Protein AF-A0AAJ1PX80-F1 (afdb_monomer_lite)

Radius of gyration: 14.11 Å; chains: 1; bounding box: 40×23×33 Å

Sequence (84 aa):
VENEDSPQEVKDFLAKYREAYQSEPDMFSALAYDAANLAFDAIERAGTTDGEAVQKALAETKDFTGVTGNFSMDEKHNPSKTVF

Foldseek 3Di:
DDDPPQDPQLVVVQVVCCVVPVDGDDPVNQVVQLVVVLQVQLCVVLVHPDPVSSVVSLQQAAQDQGSQGTFGADPVRDTDGDHD

Structure (mmCIF, N/CA/C/O backbone):
data_AF-A0AAJ1PX80-F1
#
_entry.id   AF-A0AAJ1PX80-F1
#
loop_
_atom_site.group_PDB
_atom_site.id
_atom_site.type_symbol
_atom_site.label_atom_id
_atom_site.label_alt_id
_atom_site.label_comp_id
_atom_site.label_asym_id
_atom_site.label_entity_id
_atom_site.label_seq_id
_atom_site.pdbx_PDB_ins_code
_atom_site.Cartn_x
_atom_site.Cartn_y
_atom_site.Cartn_z
_atom_site.occupancy
_atom_site.B_iso_or_equiv
_atom_site.auth_seq_id
_atom_site.auth_comp_id
_atom_site.auth_asym_id
_atom_site.auth_atom_id
_atom_site.pdbx_PDB_model_num
ATOM 1 N N . VAL A 1 1 ? 15.911 3.842 -10.716 1.00 60.38 1 VAL A N 1
ATOM 2 C CA . VAL A 1 1 ? 14.634 3.181 -10.357 1.00 60.38 1 VAL A CA 1
ATOM 3 C C . VAL A 1 1 ? 14.901 1.761 -9.871 1.00 60.38 1 VAL A C 1
ATOM 5 O O . VAL A 1 1 ? 14.294 1.370 -8.893 1.00 60.38 1 VAL A O 1
ATOM 8 N N . GLU A 1 2 ? 15.877 1.051 -10.447 1.00 70.00 2 GLU A N 1
ATOM 9 C CA . GLU A 1 2 ? 16.399 -0.223 -9.927 1.00 70.00 2 GLU A CA 1
ATOM 10 C C . GLU A 1 2 ? 17.933 -0.150 -9.841 1.00 70.00 2 GLU A C 1
ATOM 12 O O . GLU A 1 2 ? 18.570 0.399 -10.742 1.00 70.00 2 GLU A O 1
ATOM 17 N N . ASN A 1 3 ? 18.519 -0.650 -8.754 1.00 78.19 3 ASN A N 1
ATOM 18 C CA . ASN A 1 3 ? 19.959 -0.85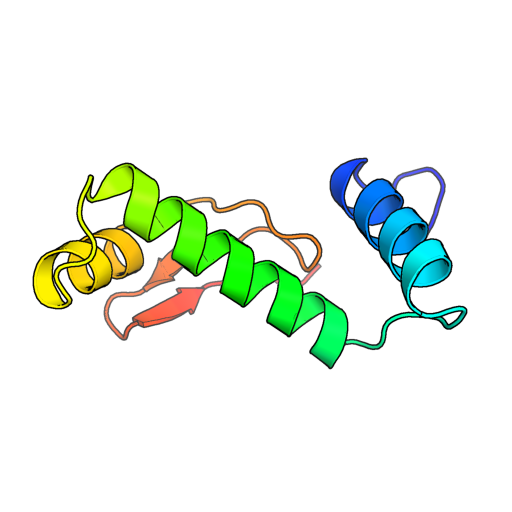2 -8.573 1.00 78.19 3 ASN A CA 1
ATOM 19 C C . ASN A 1 3 ? 20.213 -2.093 -7.692 1.00 78.19 3 ASN A C 1
ATOM 21 O O . ASN A 1 3 ? 19.273 -2.715 -7.192 1.00 78.19 3 ASN A O 1
ATOM 25 N N . GLU A 1 4 ? 21.480 -2.465 -7.502 1.00 76.19 4 GLU A N 1
ATOM 26 C CA . GLU A 1 4 ? 21.853 -3.657 -6.724 1.00 76.19 4 GLU A CA 1
ATOM 27 C C . GLU A 1 4 ? 21.326 -3.611 -5.280 1.00 76.19 4 GLU A C 1
ATOM 29 O O . GLU A 1 4 ? 20.900 -4.644 -4.761 1.00 76.19 4 GLU A O 1
ATOM 34 N N . ASP A 1 5 ? 21.230 -2.415 -4.697 1.00 83.12 5 ASP A N 1
ATOM 35 C CA . ASP A 1 5 ? 20.744 -2.175 -3.332 1.00 83.12 5 ASP A CA 1
ATOM 36 C C . ASP A 1 5 ? 19.212 -2.097 -3.214 1.00 83.12 5 ASP A C 1
ATOM 38 O O . ASP A 1 5 ? 18.679 -1.944 -2.114 1.00 83.12 5 ASP A O 1
ATOM 42 N N . SER A 1 6 ? 18.474 -2.183 -4.327 1.00 85.81 6 SER A N 1
ATOM 43 C CA . SER A 1 6 ? 17.011 -2.096 -4.294 1.00 85.81 6 SER A CA 1
ATOM 44 C C . SER A 1 6 ? 16.407 -3.285 -3.526 1.00 85.81 6 SER A C 1
ATOM 46 O O . SER A 1 6 ? 16.879 -4.417 -3.717 1.00 85.81 6 SER A O 1
ATOM 48 N N . PRO A 1 7 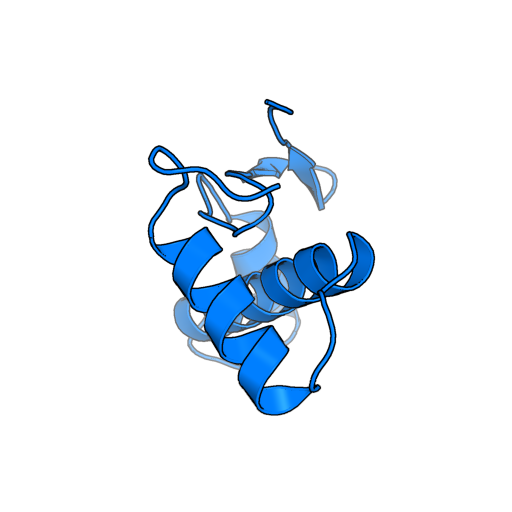? 15.356 -3.064 -2.703 1.00 89.06 7 PRO A N 1
ATOM 49 C CA . PRO A 1 7 ? 14.660 -4.136 -1.993 1.00 89.06 7 PRO A CA 1
ATOM 50 C C . PRO A 1 7 ? 14.173 -5.237 -2.938 1.00 89.06 7 PRO A C 1
ATOM 52 O O . PRO A 1 7 ? 13.860 -4.976 -4.105 1.00 89.06 7 PRO A O 1
ATOM 55 N N . GLN A 1 8 ? 14.102 -6.473 -2.440 1.00 91.06 8 GLN A N 1
ATOM 56 C CA . GLN A 1 8 ? 13.736 -7.624 -3.268 1.00 91.06 8 GLN A CA 1
ATOM 57 C C . GLN A 1 8 ? 12.319 -7.479 -3.836 1.00 91.06 8 GLN A C 1
ATOM 59 O O . GLN A 1 8 ? 12.082 -7.812 -4.991 1.00 91.06 8 GLN A O 1
ATOM 64 N N . GLU A 1 9 ? 11.407 -6.891 -3.069 1.00 89.62 9 GLU A N 1
ATOM 65 C CA . GLU A 1 9 ? 10.021 -6.634 -3.452 1.00 89.62 9 GLU A CA 1
ATOM 66 C C . GLU A 1 9 ? 9.933 -5.706 -4.673 1.00 89.62 9 GLU A C 1
ATOM 68 O O . GLU A 1 9 ? 9.092 -5.904 -5.552 1.00 89.62 9 GLU A O 1
ATOM 73 N N . VAL A 1 10 ? 10.836 -4.722 -4.764 1.00 92.44 10 VAL A N 1
ATOM 74 C CA . VAL A 1 10 ? 10.929 -3.814 -5.915 1.00 92.44 10 VAL A CA 1
ATOM 75 C C . VAL A 1 10 ? 11.418 -4.576 -7.143 1.00 92.44 10 VAL A C 1
ATOM 77 O O . VAL A 1 10 ? 10.804 -4.479 -8.204 1.00 92.44 10 VAL A O 1
ATOM 80 N N . LYS A 1 11 ? 12.482 -5.376 -7.002 1.00 93.06 11 LYS A N 1
ATOM 81 C CA . LYS A 1 11 ? 13.031 -6.195 -8.098 1.00 93.06 11 LYS A CA 1
ATOM 82 C C . LYS A 1 11 ? 11.992 -7.188 -8.627 1.00 93.06 11 LYS A C 1
ATOM 84 O O . LYS A 1 11 ? 11.801 -7.298 -9.838 1.00 93.06 11 LYS A O 1
ATOM 89 N N . ASP A 1 12 ? 11.268 -7.849 -7.728 1.00 94.50 12 ASP A N 1
ATOM 90 C CA . ASP A 1 12 ? 10.221 -8.813 -8.070 1.00 94.50 12 ASP A CA 1
ATOM 91 C C . ASP A 1 12 ? 9.048 -8.152 -8.799 1.00 94.50 12 ASP A C 1
ATOM 93 O O . ASP A 1 12 ? 8.545 -8.700 -9.783 1.00 94.50 12 ASP A O 1
ATOM 97 N N . PHE A 1 13 ? 8.614 -6.971 -8.348 1.00 95.50 13 PHE A N 1
ATOM 98 C CA . PHE A 1 13 ? 7.576 -6.202 -9.032 1.00 95.50 13 PHE A CA 1
ATOM 99 C C . PHE A 1 13 ? 8.001 -5.818 -10.451 1.00 95.50 13 PHE A C 1
ATOM 101 O O . PHE A 1 13 ? 7.250 -6.062 -11.395 1.00 95.50 13 PHE A O 1
ATOM 108 N N . LEU A 1 14 ? 9.212 -5.279 -10.620 1.00 95.12 14 LEU A N 1
ATOM 109 C CA . LEU A 1 14 ? 9.730 -4.884 -11.930 1.00 95.12 14 LEU A CA 1
ATOM 110 C C . LEU A 1 14 ? 9.826 -6.084 -12.882 1.00 95.12 14 LEU A C 1
ATOM 112 O O . LEU A 1 14 ? 9.394 -5.992 -14.031 1.00 95.12 14 LEU A O 1
ATOM 116 N N . ALA A 1 15 ? 10.336 -7.222 -12.404 1.00 95.56 15 ALA A N 1
ATOM 117 C CA . ALA A 1 15 ? 10.428 -8.447 -13.193 1.00 95.56 15 ALA A CA 1
ATOM 118 C C . ALA A 1 15 ? 9.045 -8.949 -13.640 1.00 95.56 15 ALA A C 1
ATOM 120 O O . ALA A 1 15 ? 8.823 -9.150 -14.836 1.00 95.56 15 ALA A O 1
ATOM 121 N N . LYS A 1 16 ? 8.093 -9.075 -12.705 1.00 97.00 16 LYS A N 1
ATOM 122 C CA . LYS A 1 16 ? 6.721 -9.527 -13.000 1.00 97.00 16 LYS A CA 1
ATOM 123 C C . LYS A 1 16 ? 5.981 -8.567 -13.928 1.00 97.00 16 LYS A C 1
ATOM 125 O O . LYS A 1 16 ? 5.236 -9.008 -14.800 1.00 97.00 16 LYS A O 1
ATOM 130 N N . TYR A 1 17 ? 6.186 -7.260 -13.768 1.00 97.31 17 TYR A N 1
ATOM 131 C CA . TYR A 1 17 ? 5.563 -6.259 -14.629 1.00 97.31 17 TYR A CA 1
ATOM 132 C C . TYR A 1 17 ? 6.088 -6.357 -16.067 1.00 97.31 17 TYR A C 1
ATOM 134 O O . TYR A 1 17 ? 5.295 -6.419 -17.008 1.00 97.31 17 TYR A O 1
ATOM 142 N N . ARG A 1 18 ? 7.416 -6.436 -16.245 1.00 96.50 18 ARG A N 1
ATOM 143 C CA . ARG A 1 18 ? 8.046 -6.607 -17.566 1.00 96.50 18 ARG A CA 1
ATOM 144 C C . ARG A 1 18 ? 7.579 -7.893 -18.246 1.00 96.50 18 ARG A C 1
ATOM 146 O O . ARG A 1 18 ? 7.293 -7.873 -19.439 1.00 96.50 18 ARG A O 1
ATOM 153 N N . GLU A 1 19 ? 7.455 -8.989 -17.499 1.00 97.94 19 GLU A N 1
ATOM 154 C CA . GLU A 1 19 ? 6.929 -10.257 -18.015 1.00 97.94 19 GLU A CA 1
ATOM 155 C C . GLU A 1 19 ? 5.479 -10.114 -18.505 1.00 97.94 19 GLU A C 1
ATOM 157 O O . GLU A 1 19 ? 5.175 -10.472 -19.645 1.00 97.94 19 GLU A O 1
ATOM 162 N N . ALA A 1 20 ? 4.599 -9.533 -17.684 1.00 97.38 20 ALA A N 1
ATOM 163 C CA . ALA A 1 20 ? 3.174 -9.420 -17.985 1.00 97.38 20 ALA A CA 1
ATOM 164 C C . ALA A 1 20 ? 2.856 -8.425 -19.115 1.00 97.38 20 ALA A C 1
ATOM 166 O O . ALA A 1 20 ? 1.965 -8.677 -19.927 1.00 97.38 20 ALA A O 1
ATOM 167 N N . TYR A 1 21 ? 3.569 -7.297 -19.169 1.00 96.62 21 TYR A N 1
ATOM 168 C CA . TYR A 1 21 ? 3.208 -6.161 -20.023 1.00 96.62 21 TYR A CA 1
ATOM 169 C C . TYR A 1 21 ? 4.240 -5.825 -21.098 1.00 96.62 21 TYR A C 1
ATOM 171 O O . TYR A 1 21 ? 3.995 -4.920 -21.896 1.00 96.62 21 TYR A O 1
ATOM 179 N N . GLN A 1 22 ? 5.390 -6.509 -21.124 1.00 97.25 22 GLN A N 1
ATOM 180 C CA . GLN A 1 22 ? 6.474 -6.278 -22.091 1.00 97.25 22 GLN A CA 1
ATOM 181 C C . GLN A 1 22 ? 6.910 -4.797 -22.162 1.00 97.25 22 GLN A C 1
ATOM 183 O O . GLN A 1 22 ? 7.293 -4.289 -23.216 1.00 97.25 22 GLN A O 1
ATOM 188 N N . SER A 1 23 ? 6.807 -4.085 -21.036 1.00 94.56 23 SER A N 1
ATOM 189 C CA . SER A 1 23 ? 7.111 -2.658 -20.887 1.00 94.56 23 SER A CA 1
ATOM 190 C C . SER A 1 23 ? 7.606 -2.356 -19.470 1.00 94.56 23 SER A C 1
ATOM 192 O O . SER A 1 23 ? 7.437 -3.169 -18.561 1.00 94.56 23 SER A O 1
ATOM 194 N N . GLU A 1 24 ? 8.235 -1.194 -19.279 1.00 94.19 24 GLU A N 1
ATOM 195 C CA . GLU A 1 24 ? 8.616 -0.718 -17.945 1.00 94.19 24 GLU A CA 1
ATOM 196 C C . GLU A 1 24 ? 7.395 -0.136 -17.215 1.00 94.19 24 GLU A C 1
ATOM 198 O O . GLU A 1 24 ? 6.597 0.569 -17.842 1.00 94.19 24 GLU A O 1
ATOM 203 N N . PRO A 1 25 ? 7.243 -0.374 -15.901 1.00 93.56 25 PRO A N 1
ATOM 204 C CA . PRO A 1 25 ? 6.208 0.289 -15.125 1.00 93.56 25 PRO A CA 1
ATOM 205 C C . PRO A 1 25 ? 6.526 1.774 -14.957 1.00 93.56 25 PRO A C 1
ATOM 207 O O . PRO A 1 25 ? 7.672 2.171 -14.739 1.00 93.56 25 PRO A O 1
ATOM 210 N N . ASP A 1 26 ? 5.483 2.596 -14.994 1.00 93.25 26 ASP A N 1
ATOM 211 C CA . ASP A 1 26 ? 5.566 3.990 -14.576 1.00 93.25 26 ASP A CA 1
ATOM 212 C C . ASP A 1 26 ? 5.213 4.155 -13.085 1.00 93.25 26 ASP A C 1
ATOM 214 O O . ASP A 1 26 ? 4.867 3.204 -12.376 1.00 93.25 26 ASP A O 1
ATOM 218 N N . MET A 1 27 ? 5.301 5.393 -12.592 1.00 90.50 27 MET A N 1
ATOM 219 C CA . MET A 1 27 ? 4.991 5.704 -11.193 1.00 90.50 27 MET A CA 1
ATOM 220 C C . MET A 1 27 ? 3.544 5.346 -10.824 1.00 90.50 27 MET A C 1
ATOM 222 O O . MET A 1 27 ? 3.288 4.893 -9.711 1.00 90.50 27 MET A O 1
ATOM 226 N N . PHE A 1 28 ? 2.590 5.523 -11.742 1.00 94.19 28 PHE A N 1
ATOM 227 C CA . PHE A 1 28 ? 1.183 5.216 -11.481 1.00 94.19 28 PHE A CA 1
ATOM 228 C C . PHE A 1 28 ? 0.943 3.712 -11.373 1.00 94.19 28 PHE A C 1
ATOM 230 O O . PHE A 1 28 ? 0.168 3.279 -10.524 1.00 94.19 28 PHE A O 1
ATOM 237 N N . SER A 1 29 ? 1.655 2.920 -12.169 1.00 95.88 29 SER A N 1
ATOM 238 C CA . SER A 1 29 ? 1.621 1.459 -12.129 1.00 95.88 29 SER A CA 1
ATOM 239 C C . SER A 1 29 ? 2.132 0.929 -10.788 1.00 95.88 29 SER A C 1
ATOM 241 O O . SER A 1 29 ? 1.499 0.068 -10.179 1.00 95.88 29 SER A O 1
ATOM 243 N N . ALA A 1 30 ? 3.233 1.493 -10.282 1.00 94.44 30 ALA A N 1
ATOM 244 C CA . ALA A 1 30 ? 3.770 1.148 -8.966 1.00 94.44 30 ALA A CA 1
ATOM 245 C C . ALA A 1 30 ? 2.829 1.570 -7.818 1.00 9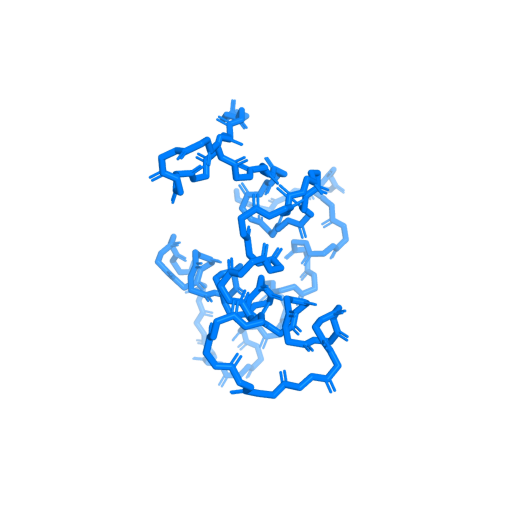4.44 30 ALA A C 1
ATOM 247 O O . ALA A 1 30 ? 2.587 0.793 -6.897 1.00 94.44 30 ALA A O 1
ATOM 248 N N . LEU A 1 31 ? 2.235 2.769 -7.894 1.00 94.50 31 LEU A N 1
ATOM 249 C CA . LEU A 1 31 ? 1.251 3.236 -6.906 1.00 94.50 31 LEU A CA 1
ATOM 250 C C . LEU A 1 31 ? -0.023 2.379 -6.899 1.00 94.50 31 LEU A C 1
ATOM 252 O O . LEU A 1 31 ? -0.554 2.081 -5.831 1.00 94.50 31 LEU A O 1
ATOM 256 N N . ALA A 1 32 ? -0.509 1.967 -8.071 1.00 96.56 32 ALA A N 1
ATOM 257 C CA . ALA A 1 32 ? -1.669 1.088 -8.182 1.00 96.56 32 ALA A CA 1
ATOM 258 C C . ALA A 1 32 ? -1.386 -0.302 -7.595 1.00 96.56 32 ALA A C 1
ATOM 260 O O . ALA A 1 32 ? -2.251 -0.871 -6.929 1.00 96.56 32 ALA A O 1
ATOM 261 N N . TYR A 1 33 ? -0.174 -0.826 -7.800 1.00 96.38 33 TYR A N 1
ATOM 262 C CA . TYR A 1 33 ? 0.263 -2.088 -7.208 1.00 96.38 33 TYR A CA 1
ATOM 263 C C . TYR A 1 33 ? 0.262 -2.027 -5.674 1.00 96.38 33 TYR A C 1
ATOM 265 O O . TYR A 1 33 ? -0.312 -2.899 -5.023 1.00 96.38 33 TYR A O 1
ATOM 273 N N . ASP A 1 34 ? 0.821 -0.964 -5.093 1.00 96.00 34 ASP A N 1
ATOM 274 C CA . ASP A 1 34 ? 0.794 -0.758 -3.641 1.00 96.00 34 ASP A CA 1
ATOM 275 C C . ASP A 1 34 ? -0.630 -0.588 -3.103 1.00 96.00 34 ASP A C 1
ATOM 277 O O . ASP A 1 34 ? -0.976 -1.186 -2.087 1.00 96.00 34 ASP A O 1
ATOM 281 N N . ALA A 1 35 ? -1.481 0.175 -3.796 1.00 96.62 35 ALA A N 1
ATOM 282 C CA . ALA A 1 35 ? -2.872 0.375 -3.391 1.00 96.62 35 ALA A CA 1
ATOM 283 C C . ALA A 1 35 ? -3.679 -0.935 -3.400 1.00 96.62 35 ALA A C 1
ATOM 285 O O . ALA A 1 35 ? -4.477 -1.175 -2.493 1.00 96.62 35 ALA A O 1
ATOM 286 N N . ALA A 1 36 ? -3.461 -1.795 -4.399 1.00 97.50 36 ALA A N 1
ATOM 287 C CA . ALA A 1 36 ? -4.108 -3.100 -4.469 1.00 97.50 36 ALA A CA 1
ATOM 288 C C . ALA A 1 36 ? -3.647 -4.015 -3.326 1.00 97.50 36 ALA A C 1
ATOM 290 O O . ALA A 1 36 ? -4.485 -4.581 -2.627 1.00 97.50 36 ALA A O 1
ATOM 291 N N . ASN A 1 37 ? -2.335 -4.110 -3.085 1.00 97.19 37 ASN A N 1
ATOM 292 C CA . ASN A 1 37 ? -1.803 -4.930 -1.995 1.00 97.19 37 ASN A CA 1
ATOM 293 C C . ASN A 1 37 ? -2.243 -4.424 -0.617 1.00 97.19 37 ASN A C 1
ATOM 295 O O . ASN A 1 37 ? -2.561 -5.233 0.248 1.00 97.19 37 ASN A O 1
ATOM 299 N N . LEU A 1 38 ? -2.338 -3.105 -0.428 1.00 97.44 38 LEU A N 1
ATOM 300 C CA . LEU A 1 38 ? -2.899 -2.509 0.784 1.00 97.44 38 LEU A CA 1
ATOM 301 C C . LEU A 1 38 ? -4.360 -2.931 1.001 1.00 97.44 38 LEU A C 1
ATOM 303 O O . LEU A 1 38 ? -4.755 -3.249 2.121 1.00 97.44 38 LEU A O 1
ATOM 307 N N . ALA A 1 39 ? -5.170 -2.931 -0.061 1.00 97.38 39 ALA A N 1
ATOM 308 C CA . ALA A 1 39 ? -6.559 -3.369 0.021 1.00 97.38 39 ALA A CA 1
ATOM 309 C C . ALA A 1 39 ? -6.666 -4.869 0.334 1.00 97.38 39 ALA A C 1
ATOM 311 O O . ALA A 1 39 ? -7.488 -5.252 1.164 1.00 97.38 39 ALA A O 1
ATOM 312 N N . PHE A 1 40 ? -5.830 -5.706 -0.288 1.00 98.00 40 PHE A N 1
ATOM 313 C CA . PHE A 1 40 ? -5.796 -7.144 -0.015 1.00 98.00 40 PHE A CA 1
ATOM 314 C C . PHE A 1 40 ? -5.390 -7.441 1.430 1.00 98.00 40 PHE A C 1
ATOM 316 O O . PHE A 1 40 ? -6.118 -8.153 2.115 1.00 98.00 40 PHE A O 1
ATOM 323 N N . ASP A 1 41 ? -4.319 -6.820 1.925 1.00 98.12 41 ASP A N 1
ATOM 324 C CA . ASP A 1 41 ? -3.896 -6.928 3.326 1.00 98.12 41 ASP A CA 1
ATOM 325 C C . ASP A 1 41 ? -5.013 -6.504 4.296 1.00 98.12 41 ASP A C 1
ATOM 327 O O . ASP A 1 41 ? -5.309 -7.201 5.267 1.00 98.12 41 ASP A O 1
ATOM 331 N N . ALA A 1 42 ? -5.695 -5.388 4.023 1.00 98.19 42 ALA A N 1
ATOM 332 C CA . ALA A 1 42 ? -6.790 -4.933 4.872 1.00 98.19 42 ALA A CA 1
ATOM 333 C C . ALA A 1 42 ? -7.984 -5.900 4.874 1.00 98.19 42 ALA A C 1
ATOM 335 O O . ALA A 1 42 ? -8.575 -6.131 5.930 1.00 98.19 42 ALA A O 1
ATOM 336 N N . ILE A 1 43 ? -8.327 -6.486 3.722 1.00 98.69 43 ILE A N 1
ATOM 337 C CA . ILE A 1 43 ? -9.374 -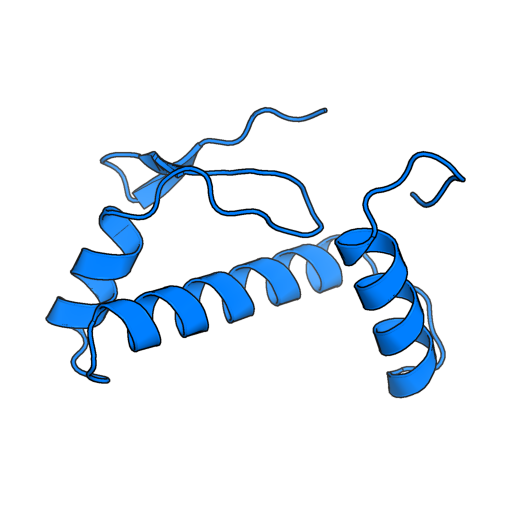7.514 3.614 1.00 98.69 43 ILE A CA 1
ATOM 338 C C . ILE A 1 43 ? -8.978 -8.768 4.402 1.00 98.69 43 ILE A C 1
ATOM 340 O O . ILE A 1 43 ? -9.798 -9.307 5.149 1.00 98.69 43 ILE A O 1
ATOM 344 N N . GLU A 1 44 ? -7.726 -9.211 4.287 1.00 98.38 44 GLU A N 1
ATOM 345 C CA . GLU A 1 44 ? -7.209 -10.362 5.031 1.00 98.38 44 GLU A CA 1
ATOM 346 C C . GLU A 1 44 ? -7.249 -10.122 6.544 1.00 98.38 44 GLU A C 1
ATOM 348 O O . GLU A 1 44 ? -7.766 -10.962 7.284 1.00 98.38 44 GLU A O 1
ATOM 353 N N . ARG A 1 45 ? -6.795 -8.952 7.013 1.00 98.19 45 ARG A N 1
ATOM 354 C CA . ARG A 1 45 ? -6.853 -8.570 8.435 1.00 98.19 45 ARG A CA 1
ATOM 355 C C . ARG A 1 45 ? -8.280 -8.418 8.954 1.00 98.19 45 ARG A C 1
ATOM 357 O O . ARG A 1 45 ? -8.542 -8.759 10.106 1.00 98.19 45 ARG A O 1
ATOM 364 N N . ALA A 1 46 ? -9.201 -7.918 8.130 1.00 98.44 46 ALA A N 1
ATOM 365 C CA . ALA A 1 46 ? -10.612 -7.803 8.488 1.00 98.44 46 ALA A CA 1
ATOM 366 C C . ALA A 1 46 ? -11.316 -9.171 8.554 1.00 98.44 46 ALA A C 1
ATOM 368 O O . ALA A 1 46 ? -12.309 -9.314 9.268 1.00 98.44 46 ALA A O 1
ATOM 369 N N . GLY A 1 47 ? -10.830 -10.172 7.808 1.00 98.38 47 GLY A N 1
ATOM 370 C CA . GLY A 1 47 ? -11.444 -11.502 7.720 1.00 98.38 47 GLY A CA 1
ATOM 371 C C . GLY A 1 47 ? -12.816 -11.504 7.032 1.00 98.38 47 GLY A C 1
ATOM 372 O O . GLY A 1 47 ? -13.590 -12.448 7.184 1.00 98.38 47 GLY A O 1
ATOM 373 N N . THR A 1 48 ? -13.146 -10.431 6.312 1.00 98.12 48 THR A N 1
ATOM 374 C CA . THR A 1 48 ? -14.438 -10.209 5.654 1.00 98.12 48 THR A CA 1
ATOM 375 C C . THR A 1 48 ? -14.285 -9.200 4.518 1.00 98.12 48 THR A C 1
ATOM 377 O O . THR A 1 48 ? -13.308 -8.459 4.452 1.00 98.12 48 THR A O 1
ATOM 380 N N . THR A 1 49 ? -15.282 -9.139 3.639 1.00 97.62 49 THR A N 1
ATOM 381 C CA . THR A 1 49 ? -15.406 -8.114 2.593 1.00 97.62 49 THR A CA 1
ATOM 382 C C . THR A 1 49 ? -16.444 -7.044 2.942 1.00 97.62 49 THR A C 1
ATOM 384 O O . THR A 1 49 ? -16.881 -6.302 2.065 1.00 97.62 49 THR A O 1
ATOM 387 N N . ASP A 1 50 ? -16.892 -6.993 4.198 1.00 98.38 50 ASP A N 1
ATOM 388 C CA . ASP A 1 50 ? -17.750 -5.918 4.694 1.00 98.38 50 ASP A CA 1
ATOM 389 C C . ASP A 1 50 ? -17.022 -4.564 4.654 1.00 98.38 50 ASP A C 1
ATOM 391 O O . ASP A 1 50 ? -15.868 -4.447 5.071 1.00 98.38 50 ASP A O 1
ATOM 395 N N . GLY A 1 51 ? -17.706 -3.536 4.147 1.00 97.50 51 GLY A N 1
ATOM 396 C CA . GLY A 1 51 ? -17.096 -2.236 3.880 1.00 97.50 51 GLY A CA 1
ATOM 397 C C . GLY A 1 51 ? -16.594 -1.523 5.136 1.00 97.50 51 GLY A C 1
ATOM 398 O O . GLY A 1 51 ? -15.504 -0.955 5.107 1.00 97.50 51 GLY A O 1
ATOM 399 N N . GLU A 1 52 ? -17.342 -1.576 6.241 1.00 98.06 52 GLU A N 1
ATOM 400 C CA . GLU A 1 52 ? -16.957 -0.908 7.490 1.00 98.06 52 GLU A CA 1
ATOM 401 C C . GLU A 1 52 ? -15.766 -1.620 8.143 1.00 98.06 52 GLU A C 1
ATOM 403 O O . GLU A 1 52 ? -14.817 -0.974 8.597 1.00 98.06 52 GLU A O 1
ATOM 408 N N . ALA A 1 53 ? -15.773 -2.956 8.133 1.00 98.31 53 ALA A N 1
ATOM 409 C CA . ALA A 1 53 ? -14.668 -3.754 8.657 1.00 98.31 53 ALA A CA 1
ATOM 410 C C . ALA A 1 53 ? -13.362 -3.523 7.875 1.00 98.31 53 ALA A C 1
ATOM 412 O O . ALA A 1 53 ? -12.308 -3.306 8.480 1.00 98.31 53 ALA A O 1
ATOM 413 N N . VAL A 1 54 ? -13.428 -3.503 6.540 1.00 98.38 54 VAL A N 1
ATOM 414 C CA . VAL A 1 54 ? -12.259 -3.246 5.683 1.00 98.38 54 VAL A CA 1
ATOM 415 C C . VAL A 1 54 ? -11.781 -1.800 5.820 1.00 98.38 54 VAL A C 1
ATOM 417 O O . VAL A 1 54 ? -10.578 -1.563 5.925 1.00 98.38 54 VAL A O 1
ATOM 420 N N . GLN A 1 55 ? -12.693 -0.822 5.886 1.00 97.44 55 GLN A N 1
ATOM 421 C CA . GLN A 1 55 ? -12.333 0.581 6.119 1.00 97.44 55 GLN A CA 1
ATOM 422 C C . GLN A 1 55 ? -11.572 0.750 7.437 1.00 97.44 55 GLN A C 1
ATOM 424 O O . GLN A 1 55 ? -10.566 1.464 7.483 1.00 97.44 55 GLN A O 1
ATOM 429 N N . LYS A 1 56 ? -12.028 0.087 8.504 1.00 97.88 56 LYS A N 1
ATOM 430 C CA . LYS A 1 56 ? -11.344 0.102 9.797 1.00 97.88 56 LYS A CA 1
ATOM 431 C C . LYS A 1 56 ? -9.940 -0.497 9.688 1.00 97.88 56 LYS A C 1
ATOM 433 O O . LYS A 1 56 ? -8.984 0.134 10.130 1.00 97.88 56 LYS A O 1
ATOM 438 N N . ALA A 1 57 ? -9.801 -1.656 9.043 1.00 98.19 57 ALA A N 1
ATOM 439 C CA . ALA A 1 57 ? -8.500 -2.286 8.836 1.00 98.19 57 ALA A CA 1
ATOM 440 C C . ALA A 1 57 ? -7.543 -1.388 8.028 1.00 98.19 57 ALA A C 1
ATOM 442 O O . ALA A 1 57 ? -6.374 -1.261 8.394 1.00 98.19 57 ALA A O 1
ATOM 443 N N . LEU A 1 58 ? -8.032 -0.713 6.983 1.00 97.88 58 LEU A N 1
ATOM 444 C CA . LEU A 1 58 ? -7.253 0.270 6.222 1.00 97.88 58 LEU A CA 1
ATOM 445 C C . LEU A 1 58 ? -6.778 1.434 7.104 1.00 97.88 58 LEU A C 1
ATOM 447 O O . LEU A 1 58 ? -5.622 1.835 7.020 1.00 97.88 58 LEU A O 1
ATOM 451 N N . ALA A 1 59 ? -7.647 1.981 7.957 1.00 97.38 59 ALA A N 1
ATOM 452 C CA . ALA A 1 59 ? -7.297 3.090 8.848 1.00 97.38 59 ALA A CA 1
ATOM 453 C C . ALA A 1 59 ? -6.246 2.699 9.905 1.00 97.38 59 ALA A C 1
ATOM 455 O O . ALA A 1 59 ? -5.433 3.523 10.320 1.00 97.38 59 ALA A O 1
ATOM 456 N N . GLU A 1 60 ? -6.249 1.434 10.323 1.00 97.25 60 GLU A N 1
ATOM 457 C CA . GLU A 1 60 ? -5.310 0.876 11.299 1.00 97.25 60 GLU A CA 1
ATOM 458 C C . GLU A 1 60 ? -3.954 0.482 10.688 1.00 97.25 60 GLU A C 1
ATOM 460 O O . GLU A 1 60 ? -3.050 0.092 11.425 1.00 97.25 60 GLU A O 1
ATOM 465 N N . THR A 1 61 ? -3.772 0.603 9.367 1.00 97.50 61 THR A N 1
ATOM 466 C CA . THR A 1 61 ? -2.518 0.237 8.698 1.00 97.50 61 THR A CA 1
ATOM 467 C C . THR A 1 61 ? -1.331 1.045 9.228 1.00 97.50 61 THR A C 1
ATOM 469 O O . THR A 1 61 ? -1.306 2.281 9.152 1.00 97.50 61 THR A O 1
ATOM 472 N N . LYS A 1 62 ? -0.305 0.327 9.697 1.00 95.12 62 LYS A N 1
ATOM 473 C CA . LYS A 1 62 ? 1.000 0.855 10.111 1.00 95.12 62 LYS A CA 1
ATOM 474 C C . LYS A 1 62 ? 2.121 0.080 9.430 1.00 95.12 62 LYS A C 1
ATOM 476 O O . LYS A 1 62 ? 1.992 -1.123 9.231 1.00 95.12 62 LYS A O 1
ATOM 481 N N . ASP A 1 63 ? 3.192 0.792 9.091 1.00 93.25 63 ASP A N 1
ATOM 482 C CA . ASP A 1 63 ? 4.447 0.247 8.556 1.00 93.25 63 ASP A CA 1
ATOM 483 C C . ASP A 1 63 ? 4.276 -0.709 7.361 1.00 93.25 63 ASP A C 1
ATOM 485 O O . ASP A 1 63 ? 5.023 -1.674 7.204 1.00 93.25 63 ASP A O 1
ATOM 489 N N . PHE A 1 64 ? 3.304 -0.432 6.487 1.00 94.31 64 PHE A N 1
ATOM 490 C CA . PHE A 1 64 ? 3.063 -1.234 5.292 1.00 94.31 64 PHE A CA 1
ATOM 491 C C . PHE A 1 64 ? 4.228 -1.085 4.312 1.00 94.31 64 PHE A C 1
ATOM 493 O O . PHE A 1 64 ? 4.583 0.032 3.928 1.00 94.31 64 PHE A O 1
ATOM 500 N N . THR A 1 65 ? 4.819 -2.207 3.900 1.00 92.19 65 THR A N 1
ATOM 501 C CA . THR A 1 65 ? 5.917 -2.250 2.927 1.00 92.19 65 THR A CA 1
ATOM 502 C C . THR A 1 65 ? 5.363 -2.324 1.508 1.00 92.19 65 THR A C 1
ATOM 504 O O . THR A 1 65 ? 4.912 -3.376 1.061 1.00 92.19 65 THR A O 1
ATOM 507 N N . GLY A 1 66 ? 5.407 -1.194 0.801 1.00 91.88 66 GLY A N 1
ATOM 508 C CA . GLY A 1 66 ? 5.099 -1.105 -0.624 1.00 91.88 66 GLY A CA 1
ATOM 509 C C . GLY A 1 66 ? 6.355 -0.994 -1.487 1.00 91.88 66 GLY A C 1
ATOM 510 O O . GLY A 1 66 ? 7.425 -0.600 -1.017 1.00 91.88 66 GLY A O 1
ATOM 511 N N . VAL A 1 67 ? 6.221 -1.263 -2.784 1.00 93.31 67 VAL A N 1
ATOM 512 C CA . VAL A 1 67 ? 7.312 -1.119 -3.765 1.00 93.31 67 VAL A CA 1
ATOM 513 C C . VAL A 1 67 ? 7.670 0.342 -4.012 1.00 93.31 67 VAL A C 1
ATOM 515 O O . VAL A 1 67 ? 8.769 0.651 -4.467 1.00 93.31 67 VAL A O 1
ATOM 518 N N . THR A 1 68 ? 6.765 1.266 -3.686 1.00 91.50 68 THR A N 1
ATOM 519 C CA . THR A 1 68 ? 7.054 2.699 -3.720 1.00 91.50 68 THR A CA 1
ATOM 520 C C . THR A 1 68 ? 7.671 3.206 -2.409 1.00 91.50 68 THR A C 1
ATOM 522 O O . THR A 1 68 ? 8.020 4.385 -2.334 1.00 91.50 68 THR A O 1
ATOM 525 N N . GLY A 1 69 ? 7.800 2.364 -1.378 1.00 88.88 69 GLY A N 1
ATOM 526 C CA . GLY A 1 69 ? 8.322 2.689 -0.047 1.00 88.88 69 GLY A CA 1
ATOM 527 C C . GLY A 1 69 ? 7.325 2.389 1.076 1.00 88.88 69 GLY A C 1
ATOM 528 O O . GLY A 1 69 ? 6.156 2.102 0.822 1.00 88.88 69 GLY A O 1
ATOM 529 N N . ASN A 1 70 ? 7.782 2.491 2.326 1.00 91.31 70 ASN A N 1
ATOM 530 C CA . ASN A 1 70 ? 6.957 2.168 3.491 1.00 91.31 70 ASN A CA 1
ATOM 531 C C . ASN A 1 70 ? 6.029 3.324 3.869 1.00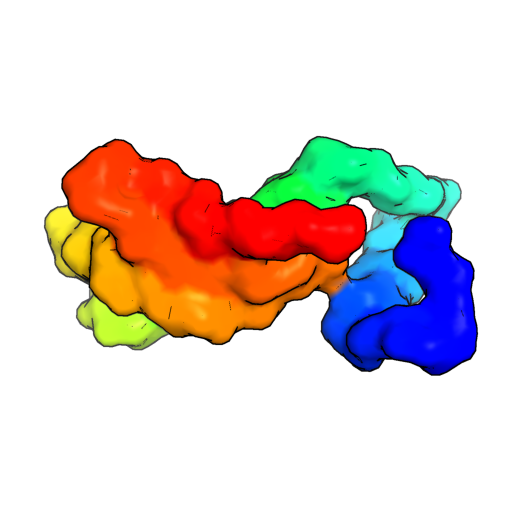 91.31 70 ASN A C 1
ATOM 533 O O . ASN A 1 70 ? 6.446 4.486 3.864 1.00 91.31 70 ASN A O 1
ATOM 537 N N . PHE A 1 71 ? 4.788 3.012 4.240 1.00 92.44 71 PHE A N 1
ATOM 538 C CA . PHE A 1 71 ? 3.824 4.022 4.669 1.00 92.44 71 PHE A CA 1
ATOM 539 C C . PHE A 1 71 ? 2.853 3.512 5.738 1.00 92.44 71 PHE A C 1
ATOM 541 O O . PHE A 1 71 ? 2.614 2.319 5.902 1.00 92.44 71 PHE A O 1
ATOM 548 N N . SER A 1 72 ? 2.281 4.460 6.474 1.00 95.19 72 SER A N 1
ATOM 549 C CA . SER A 1 72 ? 1.216 4.243 7.458 1.00 95.19 72 SER A CA 1
ATOM 550 C C . SER A 1 72 ? 0.017 5.117 7.117 1.00 95.19 72 SER A C 1
ATOM 552 O O . SER A 1 72 ? 0.193 6.165 6.504 1.00 95.19 72 SER A O 1
ATOM 554 N N . MET A 1 73 ? -1.184 4.758 7.562 1.00 95.75 73 MET A N 1
ATOM 555 C CA . MET A 1 73 ? -2.349 5.636 7.417 1.00 95.75 73 MET A CA 1
ATOM 556 C C . MET A 1 73 ? -2.452 6.599 8.606 1.00 95.75 73 MET A C 1
ATOM 558 O O . MET A 1 73 ? -2.270 6.205 9.769 1.00 95.75 73 MET A O 1
ATOM 562 N N . ASP A 1 74 ? -2.679 7.880 8.305 1.00 93.69 74 ASP A N 1
ATOM 563 C CA . ASP A 1 74 ? -2.964 8.923 9.291 1.00 93.69 74 ASP A CA 1
ATOM 564 C C . ASP A 1 74 ? -4.465 8.985 9.644 1.00 93.69 74 ASP A C 1
ATOM 566 O O . ASP A 1 74 ? -5.301 8.311 9.042 1.00 93.69 74 ASP A O 1
ATOM 570 N N . GLU A 1 75 ? -4.822 9.819 10.624 1.00 92.81 75 GLU A N 1
ATOM 571 C CA . GLU A 1 75 ? -6.212 9.984 11.086 1.00 92.81 75 GLU A CA 1
ATOM 572 C C . GLU A 1 75 ? -7.161 10.555 10.018 1.00 92.81 75 GLU A C 1
ATOM 574 O O . GLU A 1 75 ? -8.379 10.481 10.161 1.00 92.81 75 GLU A O 1
ATOM 579 N N . LYS A 1 76 ? -6.620 11.144 8.949 1.00 94.06 76 LYS A N 1
ATOM 580 C CA . LYS A 1 76 ? -7.377 11.695 7.820 1.00 94.06 76 LYS A CA 1
ATOM 581 C C . LYS A 1 76 ? -7.431 10.727 6.638 1.00 94.06 76 LYS A C 1
ATOM 583 O O . LYS A 1 76 ? -7.885 11.125 5.568 1.00 94.06 76 LYS A O 1
ATOM 588 N N . HIS A 1 77 ? -6.998 9.481 6.831 1.00 91.44 77 HIS A N 1
ATOM 589 C CA . HIS A 1 77 ? -6.890 8.461 5.794 1.00 91.44 77 HIS A CA 1
ATOM 590 C C . HIS A 1 77 ? -5.927 8.836 4.658 1.00 91.44 77 HIS A C 1
ATOM 592 O O . HIS A 1 77 ? -6.109 8.401 3.521 1.00 91.44 77 HIS A O 1
ATOM 598 N N . ASN A 1 78 ? -4.883 9.610 4.956 1.00 93.12 78 ASN A N 1
ATOM 599 C CA . ASN A 1 78 ? -3.777 9.819 4.031 1.00 93.12 78 ASN A CA 1
ATOM 600 C C . ASN A 1 78 ? -2.635 8.845 4.337 1.00 93.12 78 ASN A C 1
ATOM 602 O O . ASN A 1 78 ? -2.328 8.605 5.511 1.00 93.12 78 ASN A O 1
ATOM 606 N N . PRO A 1 79 ? -1.940 8.341 3.305 1.00 90.94 79 PRO A N 1
ATOM 607 C CA . PRO A 1 79 ? -0.682 7.645 3.501 1.00 90.94 79 PRO A CA 1
ATOM 608 C C . PRO A 1 79 ? 0.386 8.641 3.976 1.00 90.94 79 PRO A C 1
ATOM 610 O O . PRO A 1 79 ? 0.848 9.503 3.228 1.00 90.94 79 PRO A O 1
ATOM 613 N N . SER A 1 80 ? 0.792 8.511 5.235 1.00 90.81 80 SER A N 1
ATOM 614 C CA . SER A 1 80 ? 1.988 9.138 5.780 1.00 90.81 80 SER A CA 1
ATOM 615 C C . SER A 1 80 ? 3.203 8.347 5.319 1.00 90.81 80 SER A C 1
ATOM 617 O O . SER A 1 80 ? 3.400 7.190 5.703 1.00 90.81 80 SER A O 1
ATOM 619 N N . LYS A 1 81 ? 3.997 8.981 4.459 1.00 77.62 81 LYS A N 1
ATOM 620 C CA .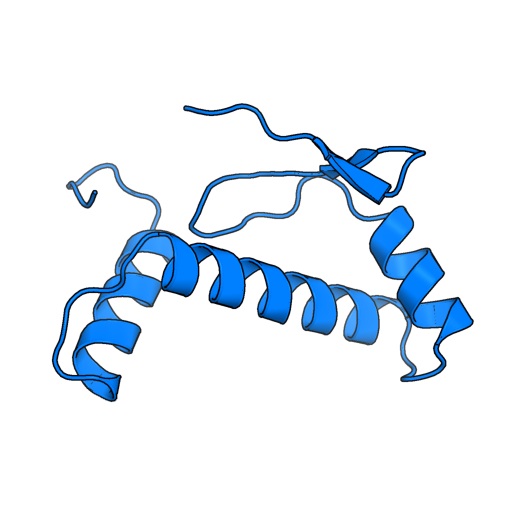 LYS A 1 81 ? 5.141 8.370 3.800 1.00 77.62 81 LYS A CA 1
ATOM 621 C C . LYS A 1 81 ? 6.352 9.276 3.928 1.00 77.62 81 LYS A C 1
ATOM 623 O O . LYS A 1 81 ? 6.298 10.453 3.576 1.00 77.62 81 LYS A O 1
ATOM 628 N N . THR A 1 82 ? 7.462 8.716 4.384 1.00 63.47 82 THR A N 1
ATOM 629 C CA . THR A 1 82 ? 8.778 9.321 4.181 1.00 63.47 82 THR A CA 1
ATOM 630 C C . THR A 1 82 ? 9.207 9.046 2.749 1.00 63.47 82 THR A C 1
ATOM 632 O O . THR A 1 82 ? 9.357 7.894 2.348 1.00 63.47 82 THR A O 1
ATOM 635 N N . VAL A 1 83 ? 9.347 10.108 1.960 1.00 54.84 83 VAL A N 1
ATOM 636 C CA . VAL A 1 83 ? 9.946 10.028 0.624 1.00 54.84 83 VAL A CA 1
ATOM 637 C C . VAL A 1 83 ? 11.448 9.810 0.811 1.00 54.84 83 VAL A C 1
ATOM 639 O O . VAL A 1 83 ? 12.066 10.551 1.577 1.00 54.84 83 VAL A O 1
ATOM 642 N N . PHE A 1 84 ? 11.996 8.774 0.173 1.00 50.06 84 PHE A N 1
ATOM 643 C CA . PHE A 1 84 ? 13.442 8.565 0.064 1.00 50.06 84 PHE A CA 1
ATOM 644 C C . PHE A 1 84 ? 14.052 9.543 -0.942 1.00 50.06 84 PHE A C 1
ATOM 646 O O . PHE A 1 84 ? 13.383 9.813 -1.969 1.00 50.06 84 PHE A O 1
#

pLDDT: mean 92.31, std 9.48, range [50.06, 98.69]

Secondary structure (DSSP, 8-state):
---TTS-HHHHHHHHHHHHHHSS---HHHHHHHHHHHHHHHHHHHHTS--HHHHHHHHHT--SEEETTEEEEE-TTS-EEE---